Protein AF-A0AAV7TXV4-F1 (afdb_monomer_lite)

pLDDT: mean 86.99, std 9.31, range [45.28, 94.75]

Secondary structure (DSSP, 8-state):
--HHHHHHHHHHH--SPPPTTHHHHHHHHHHHHHTTTSPP-S-HHHHTS-GGGT------HHHHHHHHHHHHHHHHH-TT---HHHHHHHHHHTS-GGGGGGS-GGGS-GGGGTSHHHHHHHHHHHHHHHHHT--STT-TTS-STT-TTS-S---

Structure (mmCIF, N/CA/C/O backbone):
data_AF-A0AAV7TXV4-F1
#
_entry.id   AF-A0AAV7TXV4-F1
#
loop_
_atom_site.group_PDB
_atom_site.id
_atom_site.type_symbol
_atom_site.label_atom_id
_atom_site.label_alt_id
_atom_site.label_comp_id
_atom_site.label_asym_id
_atom_site.label_entity_id
_atom_site.label_seq_id
_atom_site.pdbx_PDB_ins_code
_atom_site.Cartn_x
_atom_site.Cartn_y
_atom_site.Cartn_z
_atom_site.occupancy
_atom_site.B_iso_or_equiv
_atom_site.auth_seq_id
_atom_site.auth_comp_id
_atom_site.auth_asym_id
_atom_site.auth_atom_id
_atom_site.pdbx_PDB_model_num
ATOM 1 N N . MET A 1 1 ? -12.974 10.560 14.817 1.00 66.56 1 MET A N 1
ATOM 2 C CA . MET A 1 1 ? -11.560 10.179 15.042 1.00 66.56 1 MET A CA 1
ATOM 3 C C . MET A 1 1 ? -10.689 10.952 14.064 1.00 66.56 1 MET A C 1
ATOM 5 O O . MET A 1 1 ? -10.875 10.782 12.868 1.00 66.56 1 MET A O 1
ATOM 9 N N . THR A 1 2 ? -9.769 11.790 14.543 1.00 83.62 2 THR A N 1
ATOM 10 C CA . THR A 1 2 ? -8.849 12.588 13.699 1.00 83.62 2 THR A CA 1
ATOM 11 C C . THR A 1 2 ? -7.609 11.808 13.245 1.00 83.62 2 THR A C 1
ATOM 13 O O . THR A 1 2 ? -6.998 12.152 12.241 1.00 83.62 2 THR A O 1
ATOM 16 N N . ILE A 1 3 ? -7.277 10.710 13.935 1.00 85.75 3 ILE A N 1
ATOM 17 C CA . ILE A 1 3 ? -6.069 9.901 13.694 1.00 85.75 3 ILE A CA 1
ATOM 18 C C . ILE A 1 3 ? -6.047 9.295 12.285 1.00 85.75 3 ILE A C 1
ATOM 20 O O . ILE A 1 3 ? -5.002 9.281 11.642 1.00 85.75 3 ILE A O 1
ATOM 24 N N . LEU A 1 4 ? -7.187 8.798 11.790 1.00 89.38 4 LEU A N 1
ATOM 25 C CA . LEU A 1 4 ? -7.246 8.136 10.484 1.00 89.38 4 LEU A CA 1
ATOM 26 C C . LEU A 1 4 ? -6.854 9.086 9.334 1.00 89.38 4 LEU A C 1
ATOM 28 O O . LEU A 1 4 ? -5.947 8.718 8.591 1.00 89.38 4 LEU A O 1
ATOM 32 N N . PRO A 1 5 ? -7.447 10.292 9.195 1.00 90.88 5 PRO A N 1
ATOM 33 C CA . PRO A 1 5 ? -6.988 11.285 8.223 1.00 90.88 5 PRO A CA 1
ATOM 34 C C . PRO A 1 5 ? -5.488 11.597 8.308 1.00 90.88 5 PRO A C 1
ATOM 36 O O . PRO A 1 5 ? -4.821 11.630 7.277 1.00 90.88 5 PRO A O 1
ATOM 39 N N . CYS A 1 6 ? -4.938 11.764 9.516 1.00 91.44 6 CYS A N 1
ATOM 40 C CA . CYS A 1 6 ? -3.514 12.057 9.703 1.00 91.44 6 CYS A CA 1
ATOM 41 C C . CYS A 1 6 ? -2.615 10.907 9.223 1.00 91.44 6 CYS A C 1
ATOM 43 O O . CYS A 1 6 ? -1.662 11.132 8.481 1.00 91.44 6 CYS A O 1
ATOM 45 N N . VAL A 1 7 ? -2.930 9.666 9.606 1.00 91.56 7 VAL A N 1
ATOM 46 C CA . VAL A 1 7 ? -2.166 8.483 9.173 1.00 91.56 7 VAL A CA 1
ATOM 47 C C . VAL A 1 7 ? -2.291 8.281 7.662 1.00 91.56 7 VAL A C 1
ATOM 49 O O . VAL A 1 7 ? -1.308 7.979 6.988 1.00 91.56 7 VAL A O 1
ATOM 52 N N . LEU A 1 8 ? -3.489 8.490 7.116 1.00 92.88 8 LEU A N 1
ATOM 53 C CA . LEU A 1 8 ? -3.739 8.355 5.688 1.00 92.88 8 LEU A CA 1
ATOM 54 C C . LEU A 1 8 ? -2.951 9.386 4.873 1.00 92.88 8 LEU A C 1
ATOM 56 O O . LEU A 1 8 ? -2.412 9.032 3.827 1.00 92.88 8 LEU A O 1
ATOM 60 N N . TYR A 1 9 ? -2.843 10.624 5.359 1.00 93.81 9 TYR A N 1
ATOM 61 C CA . TYR A 1 9 ? -2.003 11.647 4.739 1.00 93.81 9 TYR A CA 1
ATOM 62 C C . TYR A 1 9 ? -0.546 11.182 4.634 1.00 93.81 9 TYR A C 1
ATOM 64 O O . TYR A 1 9 ? 0.032 11.242 3.554 1.00 93.81 9 TYR A O 1
ATOM 72 N N . VAL A 1 10 ? 0.020 10.627 5.711 1.00 92.69 10 VAL A N 1
ATOM 73 C CA . VAL A 1 10 ? 1.397 10.103 5.706 1.00 92.69 10 VAL A CA 1
ATOM 74 C C . VAL A 1 10 ? 1.558 8.972 4.688 1.00 92.69 10 VAL A C 1
ATOM 76 O O . VAL A 1 10 ? 2.497 8.996 3.898 1.00 92.69 10 VAL A O 1
ATOM 79 N N . PHE A 1 11 ? 0.622 8.018 4.643 1.00 92.62 11 PHE A N 1
ATOM 80 C CA . PHE A 1 11 ? 0.656 6.922 3.663 1.00 92.62 11 PHE A CA 1
ATOM 81 C C . PHE A 1 11 ? 0.532 7.392 2.210 1.00 92.62 11 PHE A C 1
ATOM 83 O O . PHE A 1 11 ? 0.998 6.704 1.303 1.00 92.62 11 PHE A O 1
ATOM 90 N N . GLN A 1 12 ? -0.132 8.525 1.977 1.00 91.81 12 GLN A N 1
ATOM 91 C CA . GLN A 1 12 ? -0.241 9.127 0.651 1.00 91.81 12 GLN A CA 1
ATOM 92 C C . GLN A 1 12 ? 0.961 10.004 0.304 1.00 91.81 12 GLN A C 1
ATOM 94 O O . GLN A 1 12 ? 1.310 10.081 -0.863 1.00 91.81 12 GLN A O 1
ATOM 99 N N . ALA A 1 13 ? 1.582 10.670 1.273 1.00 91.56 13 ALA A N 1
ATOM 100 C CA . ALA A 1 13 ? 2.747 11.518 1.038 1.00 91.56 13 ALA A CA 1
ATOM 101 C C . ALA A 1 13 ? 4.030 10.693 0.848 1.00 91.56 13 ALA A C 1
ATOM 103 O O . ALA A 1 13 ? 4.909 11.080 0.084 1.00 91.56 13 ALA A O 1
ATOM 104 N N . LEU A 1 14 ? 4.127 9.550 1.531 1.00 88.56 14 LEU A N 1
ATOM 105 C CA . LEU A 1 14 ? 5.296 8.677 1.529 1.00 88.56 14 LEU A CA 1
ATOM 106 C C . LEU A 1 14 ? 4.892 7.286 1.028 1.00 88.56 14 LEU A C 1
ATOM 108 O O . LEU A 1 14 ? 4.532 6.423 1.836 1.00 88.56 14 LEU A O 1
ATOM 112 N N . PRO A 1 15 ? 4.957 7.035 -0.293 1.00 82.75 15 PRO A N 1
ATOM 113 C CA . PRO A 1 15 ? 4.692 5.724 -0.876 1.00 82.75 15 PRO A CA 1
ATOM 114 C C . PRO A 1 15 ? 5.859 4.747 -0.646 1.00 82.75 15 PRO A C 1
ATOM 116 O O . PRO A 1 15 ? 6.404 4.152 -1.569 1.00 82.75 15 PRO A O 1
ATOM 119 N N . LEU A 1 16 ? 6.286 4.623 0.607 1.00 89.88 16 LEU A N 1
ATOM 120 C CA . LEU A 1 16 ? 7.365 3.752 1.045 1.00 89.88 16 LEU A CA 1
ATOM 121 C C . LEU A 1 16 ? 6.792 2.649 1.922 1.00 89.88 16 LEU A C 1
ATOM 123 O O . LEU A 1 16 ? 5.802 2.843 2.633 1.00 89.88 16 LEU A O 1
ATOM 127 N N . THR A 1 17 ? 7.445 1.491 1.911 1.00 87.62 17 THR A N 1
ATOM 128 C CA . THR A 1 17 ? 7.112 0.423 2.852 1.00 87.62 17 THR A CA 1
ATOM 129 C C . THR A 1 17 ? 7.408 0.911 4.272 1.00 87.62 17 THR A C 1
ATOM 131 O O . THR A 1 17 ? 8.562 1.233 4.567 1.00 87.62 17 THR A O 1
ATOM 134 N N . PRO A 1 18 ? 6.407 0.984 5.168 1.00 88.88 18 PRO A N 1
ATOM 135 C CA . PRO A 1 18 ? 6.651 1.369 6.545 1.00 88.88 18 PRO A CA 1
ATOM 136 C C . PRO A 1 18 ? 7.553 0.323 7.210 1.00 88.88 18 PRO A C 1
ATOM 138 O O . PRO A 1 18 ? 7.496 -0.856 6.840 1.00 88.88 18 PRO A O 1
ATOM 141 N N . PRO A 1 19 ? 8.348 0.713 8.221 1.00 90.50 19 PRO A N 1
ATOM 142 C CA . PRO A 1 19 ? 9.149 -0.239 8.970 1.00 90.50 19 PRO A CA 1
ATOM 143 C C . PRO A 1 19 ? 8.291 -1.390 9.522 1.00 90.50 19 PRO A C 1
ATOM 145 O O . PRO A 1 19 ? 7.078 -1.240 9.752 1.00 90.50 19 PRO A O 1
ATOM 148 N N . PRO A 1 20 ? 8.896 -2.566 9.750 1.00 85.69 20 PRO A N 1
ATOM 149 C CA . PRO A 1 20 ? 8.169 -3.691 10.308 1.00 85.69 20 PRO A CA 1
ATOM 150 C C . PRO A 1 20 ? 7.538 -3.290 11.645 1.00 85.69 20 PRO A C 1
ATOM 152 O O . PRO A 1 20 ? 8.123 -2.561 12.441 1.00 85.69 20 PRO A O 1
ATOM 155 N N . ARG A 1 21 ? 6.332 -3.803 11.907 1.00 91.19 21 ARG A N 1
ATOM 156 C CA . ARG A 1 21 ? 5.522 -3.549 13.114 1.00 91.19 21 ARG A CA 1
ATOM 157 C C . ARG A 1 21 ? 4.893 -2.157 13.224 1.00 91.19 21 ARG A C 1
ATOM 159 O O . ARG A 1 21 ? 3.905 -2.069 13.940 1.00 91.19 21 ARG A O 1
ATOM 166 N N . THR A 1 22 ? 5.328 -1.123 12.499 1.00 91.81 22 THR A N 1
ATOM 167 C CA . THR A 1 22 ? 4.777 0.246 12.646 1.00 91.81 22 THR A CA 1
ATOM 168 C C . THR A 1 22 ? 3.266 0.309 12.403 1.00 91.81 22 THR A C 1
ATOM 170 O O . THR A 1 22 ? 2.517 0.894 13.178 1.00 91.81 22 THR A O 1
ATOM 173 N N . VAL A 1 23 ? 2.776 -0.357 11.356 1.00 92.31 23 VAL A N 1
ATOM 174 C CA . VAL A 1 23 ? 1.328 -0.426 11.086 1.00 92.31 23 VAL A CA 1
ATOM 175 C C . VAL A 1 23 ? 0.600 -1.224 12.174 1.00 92.31 23 VAL A C 1
ATOM 177 O O . VAL A 1 23 ? -0.518 -0.884 12.553 1.00 92.31 23 VAL A O 1
ATOM 180 N N . ALA A 1 24 ? 1.231 -2.275 12.704 1.00 93.19 24 ALA A N 1
ATOM 181 C CA . ALA A 1 24 ? 0.646 -3.112 13.746 1.00 93.19 24 ALA A CA 1
ATOM 182 C C . ALA A 1 24 ? 0.565 -2.384 15.097 1.00 93.19 24 ALA A C 1
ATOM 184 O O . ALA A 1 24 ? -0.455 -2.497 15.773 1.00 93.19 24 ALA A O 1
ATOM 185 N N . THR A 1 25 ? 1.589 -1.609 15.466 1.00 94.62 25 THR A N 1
ATOM 186 C CA . THR A 1 25 ? 1.599 -0.796 16.689 1.00 94.62 25 THR A CA 1
ATOM 187 C C . THR A 1 25 ? 0.567 0.323 16.612 1.00 94.62 25 THR A C 1
ATOM 189 O O . THR A 1 25 ? -0.222 0.480 17.541 1.00 94.62 25 THR A O 1
ATOM 192 N N . LEU A 1 26 ? 0.478 1.029 15.478 1.00 93.44 26 LEU A N 1
ATOM 193 C CA . LEU A 1 26 ? -0.570 2.031 15.249 1.00 93.44 26 LEU A CA 1
ATOM 194 C C . LEU A 1 26 ? -1.970 1.411 15.317 1.00 93.44 26 LEU A C 1
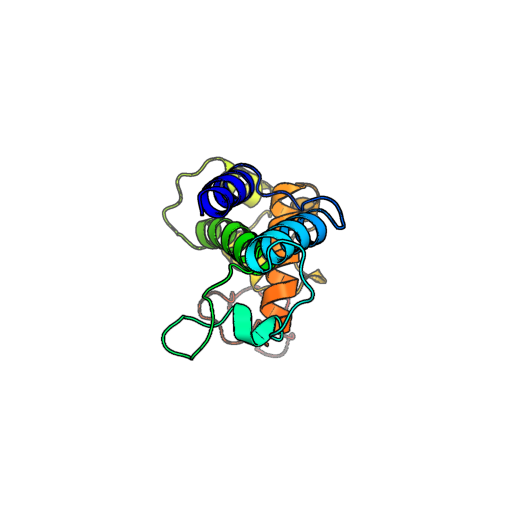ATOM 196 O O . LEU A 1 26 ? -2.868 1.958 15.954 1.00 93.44 26 LEU A O 1
ATOM 200 N N . GLN A 1 27 ? -2.160 0.237 14.712 1.00 94.50 27 GLN A N 1
ATOM 201 C CA . GLN A 1 27 ? -3.439 -0.464 14.770 1.00 94.50 27 GLN A CA 1
ATOM 202 C C . GLN A 1 27 ? -3.789 -0.897 16.200 1.00 94.50 27 GLN A C 1
ATOM 204 O O . GLN A 1 27 ? -4.956 -0.826 16.580 1.00 94.50 27 GLN A O 1
ATOM 209 N N . ALA A 1 28 ? -2.806 -1.335 16.991 1.00 92.75 28 ALA A N 1
ATOM 210 C CA . ALA A 1 28 ? -3.003 -1.680 18.395 1.00 92.75 28 ALA A CA 1
ATOM 211 C C . ALA A 1 28 ? -3.392 -0.451 19.228 1.00 92.75 28 ALA A C 1
ATOM 213 O O . ALA A 1 28 ? -4.320 -0.546 20.024 1.00 92.75 28 ALA A O 1
ATOM 214 N N . ALA A 1 29 ? -2.771 0.708 18.989 1.00 92.50 29 ALA A N 1
ATOM 215 C CA . ALA A 1 29 ? -3.141 1.963 19.644 1.00 92.50 29 ALA A CA 1
ATOM 216 C C . ALA A 1 29 ? -4.581 2.388 19.302 1.00 92.50 29 ALA A C 1
ATOM 218 O O . ALA A 1 29 ? -5.350 2.744 20.192 1.00 92.50 29 ALA A O 1
ATOM 219 N N . VAL A 1 30 ? -4.983 2.271 18.030 1.00 92.44 30 VAL A N 1
ATOM 220 C CA . VAL A 1 30 ? -6.370 2.525 17.596 1.00 92.44 30 VAL A CA 1
ATOM 221 C C . VAL A 1 30 ? -7.350 1.575 18.288 1.00 92.44 30 VAL A C 1
ATOM 223 O O . VAL A 1 30 ? -8.398 2.012 18.757 1.00 92.44 30 VAL A O 1
ATOM 226 N N . LEU A 1 31 ? -7.023 0.283 18.383 1.00 92.38 31 LEU A N 1
ATOM 227 C CA . LEU A 1 31 ? -7.874 -0.694 19.068 1.00 92.38 31 LEU A CA 1
ATOM 228 C C . LEU A 1 31 ? -7.932 -0.444 20.581 1.00 92.38 31 LEU A C 1
ATOM 230 O O . LEU A 1 31 ? -9.010 -0.534 21.159 1.00 92.38 31 LEU A O 1
ATOM 234 N N . GLY A 1 32 ? -6.811 -0.091 21.210 1.00 92.06 32 GLY A N 1
ATOM 235 C CA . GLY A 1 32 ? -6.756 0.289 22.621 1.00 92.06 32 GLY A CA 1
ATOM 236 C C . GLY A 1 32 ? -7.614 1.518 22.914 1.00 92.06 32 GLY A C 1
ATOM 237 O O . GLY A 1 32 ? -8.333 1.524 23.906 1.00 92.06 32 GLY A O 1
ATOM 238 N N . PHE A 1 33 ? -7.619 2.505 22.014 1.00 91.12 33 PHE A N 1
ATOM 239 C CA . PHE A 1 33 ? -8.515 3.660 22.098 1.00 91.12 33 PHE A CA 1
ATOM 240 C C . PHE A 1 33 ? -9.992 3.255 21.998 1.00 91.12 33 PHE A C 1
ATOM 242 O O . PHE A 1 33 ? -10.791 3.671 22.829 1.00 91.12 33 PHE A O 1
ATOM 249 N N . VAL A 1 34 ? -10.354 2.405 21.026 1.00 91.69 34 VAL A N 1
ATOM 250 C CA . VAL A 1 34 ? -11.738 1.910 20.861 1.00 91.69 34 VAL A CA 1
ATOM 251 C C . VAL A 1 34 ? -12.235 1.173 22.108 1.00 91.69 34 VAL A C 1
ATOM 253 O O . VAL A 1 34 ? -13.418 1.247 22.426 1.00 91.69 34 VAL A O 1
ATOM 256 N N . TRP A 1 35 ? -11.345 0.474 22.815 1.00 93.06 35 TRP A N 1
ATOM 257 C CA . TRP A 1 35 ? -11.683 -0.261 24.033 1.00 93.06 35 TRP A CA 1
ATOM 258 C C . TRP A 1 35 ? -11.391 0.495 25.332 1.00 93.06 35 TRP A C 1
ATOM 260 O O . TRP A 1 35 ? -11.559 -0.093 26.395 1.00 93.06 35 TRP A O 1
ATOM 270 N N . GLU A 1 36 ? -10.953 1.757 25.290 1.00 93.31 36 GLU A N 1
ATOM 271 C CA . GLU A 1 36 ? -10.536 2.520 26.484 1.00 93.31 36 GLU A CA 1
ATOM 272 C C . GLU A 1 36 ? -9.499 1.771 27.351 1.00 93.31 36 GLU A C 1
ATOM 274 O O . GLU A 1 36 ? -9.558 1.783 28.578 1.00 93.31 36 GLU A O 1
ATOM 279 N N . GLY A 1 37 ? -8.583 1.028 26.723 1.00 88.94 37 GLY A N 1
ATOM 280 C CA . GLY A 1 37 ? -7.601 0.184 27.419 1.00 88.94 37 GLY A CA 1
ATOM 281 C C . GLY A 1 37 ? -8.166 -1.103 28.039 1.00 88.94 37 GLY A C 1
ATOM 282 O O . GLY A 1 37 ? -7.416 -1.872 28.639 1.00 88.94 37 GLY A O 1
ATOM 283 N N . ARG A 1 38 ? -9.464 -1.380 27.882 1.00 92.50 38 ARG A N 1
ATOM 284 C CA . ARG A 1 38 ? -10.112 -2.623 28.331 1.00 92.50 38 ARG A CA 1
ATOM 285 C C . ARG A 1 38 ? -9.837 -3.777 27.353 1.00 92.50 38 ARG A C 1
ATOM 287 O O . ARG A 1 38 ? -9.488 -3.539 26.193 1.00 92.50 38 ARG A O 1
ATOM 294 N N . PRO A 1 39 ? -10.023 -5.043 27.773 1.00 90.19 39 PRO A N 1
ATOM 295 C CA . PRO A 1 39 ? -9.918 -6.180 26.863 1.00 90.19 39 PRO A CA 1
ATOM 296 C C . PRO A 1 39 ? -10.939 -6.096 25.721 1.00 90.19 39 PRO A C 1
ATOM 298 O O . PRO A 1 39 ? -12.090 -5.690 25.908 1.00 90.19 39 PRO A O 1
ATOM 301 N N . ALA A 1 40 ? -10.511 -6.518 24.529 1.00 90.06 40 ALA A N 1
ATOM 302 C CA . ALA A 1 40 ? -11.346 -6.502 23.337 1.00 90.06 40 ALA A CA 1
ATOM 303 C C . ALA A 1 40 ? -12.545 -7.452 23.480 1.00 90.06 40 ALA A C 1
ATOM 305 O O . ALA A 1 40 ? -12.370 -8.639 23.743 1.00 90.06 40 ALA A O 1
ATOM 306 N N . ARG A 1 41 ? -13.763 -6.943 23.255 1.00 90.69 41 ARG A N 1
ATOM 307 C CA . ARG A 1 41 ? -15.006 -7.739 23.354 1.00 90.69 41 ARG A CA 1
ATOM 308 C C . ARG A 1 41 ? -15.452 -8.344 22.026 1.00 90.69 41 ARG A C 1
ATOM 310 O O . ARG A 1 41 ? -16.297 -9.228 22.000 1.00 90.69 41 ARG A O 1
ATOM 317 N N . LEU A 1 42 ? -14.906 -7.846 20.917 1.00 92.00 42 LEU A N 1
ATOM 318 C CA . LEU A 1 42 ? -15.248 -8.273 19.565 1.00 92.00 42 LEU A CA 1
ATOM 319 C C . LEU A 1 42 ? -13.993 -8.649 18.784 1.00 92.00 42 LEU A C 1
ATOM 321 O O . LEU A 1 42 ? -12.937 -8.024 18.905 1.00 92.00 42 LEU A O 1
ATOM 325 N N . LEU A 1 43 ? -14.142 -9.650 17.918 1.00 92.25 43 LEU A N 1
ATOM 326 C CA . LEU A 1 43 ? -13.117 -10.038 16.956 1.00 92.25 43 LEU A CA 1
ATOM 327 C C . LEU A 1 43 ? -12.830 -8.885 15.983 1.00 92.25 43 LEU A C 1
ATOM 329 O O . LEU A 1 43 ? -13.746 -8.234 15.481 1.00 92.25 43 LEU A O 1
ATOM 333 N N . ARG A 1 44 ? -11.555 -8.698 15.619 1.00 91.56 44 ARG A N 1
ATOM 334 C CA . ARG A 1 44 ? -11.107 -7.635 14.693 1.00 91.56 44 ARG A CA 1
ATOM 335 C C . ARG A 1 44 ? -11.869 -7.628 13.367 1.00 91.56 44 ARG A C 1
ATOM 337 O O . ARG A 1 44 ? -12.262 -6.570 12.895 1.00 91.56 44 ARG A O 1
ATOM 344 N N . ARG A 1 45 ? -12.144 -8.810 12.805 1.00 91.75 45 ARG A N 1
ATOM 345 C CA . ARG A 1 45 ? -12.922 -8.958 11.562 1.00 91.75 45 ARG A CA 1
ATOM 346 C C . ARG A 1 45 ? -14.343 -8.392 11.657 1.00 91.75 45 ARG A C 1
ATOM 348 O O . ARG A 1 45 ? -14.868 -7.959 10.645 1.00 91.75 45 ARG A O 1
ATOM 355 N N . VAL A 1 46 ? -14.948 -8.396 12.849 1.00 94.12 46 VAL A N 1
ATOM 356 C CA . VAL A 1 46 ? -16.279 -7.818 13.100 1.00 94.12 46 VAL A CA 1
ATOM 357 C C . VAL A 1 46 ? -16.160 -6.309 13.305 1.00 94.12 46 VAL A C 1
ATOM 359 O O . VAL A 1 46 ? -16.937 -5.552 12.741 1.00 94.12 46 VAL A O 1
ATOM 362 N N . LEU A 1 47 ? -15.133 -5.856 14.032 1.00 93.56 47 LEU A N 1
ATOM 363 C CA . LEU A 1 47 ? -14.874 -4.427 14.255 1.00 93.56 47 LEU A CA 1
ATOM 364 C C . LEU A 1 47 ? -14.702 -3.637 12.955 1.00 93.56 47 LEU A C 1
ATOM 366 O O . LEU A 1 47 ? -15.173 -2.505 12.864 1.00 93.56 47 LEU A O 1
ATOM 370 N N . TYR A 1 48 ? -14.032 -4.229 11.966 1.00 93.50 48 TYR A N 1
ATOM 371 C CA . TYR A 1 48 ? -13.769 -3.585 10.679 1.00 93.50 48 TYR A CA 1
ATOM 372 C C . TYR A 1 48 ? -14.995 -3.493 9.766 1.00 93.50 48 TYR A C 1
ATOM 374 O O . TYR A 1 48 ? -14.966 -2.732 8.803 1.00 93.50 48 TYR A O 1
ATOM 382 N N . ARG A 1 49 ? -16.065 -4.250 10.043 1.00 94.44 49 ARG A N 1
ATOM 383 C CA . ARG A 1 49 ? -17.289 -4.193 9.238 1.00 94.44 49 ARG A CA 1
ATOM 384 C C . ARG A 1 49 ? -17.981 -2.838 9.380 1.00 94.44 49 ARG A C 1
ATOM 386 O O . ARG A 1 49 ? -17.864 -2.201 10.433 1.00 94.44 49 ARG A O 1
ATOM 393 N N . PRO A 1 50 ? -18.718 -2.392 8.352 1.00 93.50 50 PRO A N 1
ATOM 394 C CA . PRO A 1 50 ? -19.515 -1.179 8.440 1.00 93.50 50 PRO A CA 1
ATOM 395 C C . PRO A 1 50 ? -20.583 -1.295 9.536 1.00 93.50 50 PRO A C 1
ATOM 397 O O . PRO A 1 50 ? -21.020 -2.388 9.901 1.00 93.50 50 PRO A O 1
ATOM 400 N N . LYS A 1 51 ? -21.038 -0.144 10.045 1.00 92.00 51 LYS A N 1
ATOM 401 C CA . LYS A 1 51 ? -22.041 -0.088 11.122 1.00 92.00 51 LYS A CA 1
ATOM 402 C C . LYS A 1 51 ? -23.365 -0.763 10.749 1.00 92.00 51 LYS A C 1
ATOM 404 O O . LYS A 1 51 ? -23.993 -1.365 11.609 1.00 92.00 51 LYS A O 1
ATOM 409 N N . GLY A 1 52 ? -23.748 -0.717 9.470 1.00 94.75 52 GLY A N 1
ATOM 410 C CA . GLY A 1 52 ? -24.951 -1.388 8.964 1.00 94.75 52 GLY A CA 1
ATOM 411 C C . GLY A 1 52 ? -24.900 -2.919 9.046 1.00 94.75 52 GLY A C 1
ATOM 412 O O . GLY A 1 52 ? -25.941 -3.554 9.118 1.00 94.75 52 GLY A O 1
ATOM 413 N N . GLU A 1 53 ? -23.706 -3.515 9.107 1.00 94.00 53 GLU A N 1
ATOM 414 C CA . GLU A 1 53 ? -23.506 -4.968 9.228 1.00 94.00 53 GLU A CA 1
ATOM 415 C C . GLU A 1 53 ? -23.225 -5.408 10.679 1.00 94.00 53 GLU A C 1
ATOM 417 O O . GLU A 1 53 ? -22.672 -6.485 10.920 1.00 94.00 53 GLU A O 1
ATOM 422 N N . GLY A 1 54 ? -23.537 -4.555 11.663 1.00 89.56 54 GLY A N 1
ATOM 423 C CA . GLY A 1 54 ? -23.257 -4.816 13.080 1.00 89.56 54 GLY A CA 1
ATOM 424 C C . GLY A 1 54 ? -21.779 -4.669 13.468 1.00 89.56 54 GLY A C 1
ATOM 425 O O . GLY A 1 54 ? -21.371 -5.131 14.534 1.00 89.56 54 GLY A O 1
ATOM 426 N N . GLY A 1 55 ? -20.962 -4.049 12.610 1.00 92.75 55 GLY A N 1
ATOM 427 C CA . GLY A 1 55 ? -19.581 -3.686 12.922 1.00 92.75 55 GLY A CA 1
ATOM 428 C C . GLY A 1 55 ? -19.444 -2.302 13.560 1.00 92.75 55 GLY A C 1
ATOM 429 O O . GLY A 1 55 ? -20.418 -1.582 13.770 1.00 92.75 55 GLY A O 1
ATOM 430 N N . LEU A 1 56 ? -18.203 -1.900 13.847 1.00 91.81 56 LEU A N 1
ATOM 431 C CA . LEU A 1 56 ? -17.884 -0.572 14.396 1.00 91.81 56 LEU A CA 1
ATOM 432 C C . LEU A 1 56 ? -17.219 0.363 13.373 1.00 91.81 56 LEU A C 1
ATOM 434 O O . LEU A 1 56 ? -16.882 1.496 13.715 1.00 91.81 56 LEU A O 1
ATOM 438 N N . ALA A 1 57 ? -17.057 -0.085 12.123 1.00 91.94 57 ALA A N 1
ATOM 439 C CA . ALA A 1 57 ? -16.349 0.621 11.055 1.00 91.94 57 ALA A CA 1
ATOM 440 C C . ALA A 1 57 ? -14.942 1.087 11.478 1.00 91.94 57 ALA A C 1
ATOM 442 O O . ALA A 1 57 ? -14.482 2.166 11.099 1.00 91.94 57 ALA A O 1
ATOM 443 N N . VAL A 1 58 ? -14.257 0.283 12.300 1.00 93.19 58 VAL A N 1
ATOM 444 C CA . VAL A 1 58 ? -12.891 0.585 12.741 1.00 93.19 58 VAL A CA 1
ATOM 445 C C . VAL A 1 58 ? -11.951 0.453 11.541 1.00 93.19 58 VAL A C 1
ATOM 447 O O . VAL A 1 58 ? -11.985 -0.571 10.856 1.00 93.19 58 VAL A O 1
ATOM 450 N N . PRO A 1 59 ? -11.074 1.435 11.276 1.00 92.81 59 PRO A N 1
ATOM 451 C CA . PRO A 1 59 ? -10.188 1.363 10.127 1.00 92.81 59 PRO A CA 1
ATOM 452 C C . PRO A 1 59 ? -9.138 0.259 10.288 1.00 92.81 59 PRO A C 1
ATOM 454 O O . PRO A 1 59 ? -8.474 0.146 11.324 1.00 92.81 59 PRO A O 1
ATOM 457 N N . CYS A 1 60 ? -8.946 -0.522 9.226 1.00 93.38 60 CYS A N 1
ATOM 458 C CA . CYS A 1 60 ? -7.824 -1.444 9.091 1.00 93.38 60 CYS A CA 1
ATOM 459 C C . CYS A 1 60 ? -6.662 -0.725 8.391 1.00 93.38 60 CYS A C 1
ATOM 461 O O . CYS A 1 60 ? -6.623 -0.638 7.163 1.00 93.38 60 CYS A O 1
ATOM 463 N N . LEU A 1 61 ? -5.705 -0.200 9.159 1.00 93.25 61 LEU A N 1
ATOM 464 C CA . LEU A 1 61 ? -4.609 0.638 8.652 1.00 93.25 61 LEU A CA 1
ATOM 465 C C . LEU A 1 61 ? -3.764 -0.058 7.579 1.00 93.25 61 LEU A C 1
ATOM 467 O O . LEU A 1 61 ? -3.303 0.598 6.652 1.00 93.25 61 LEU A O 1
ATOM 471 N N . LEU A 1 62 ? -3.607 -1.383 7.660 1.00 92.75 62 LEU A N 1
ATOM 472 C CA . LEU A 1 62 ? -2.912 -2.157 6.630 1.00 92.75 62 LEU A CA 1
ATOM 473 C C . LEU A 1 62 ? -3.638 -2.098 5.280 1.00 92.75 62 LEU A C 1
ATOM 475 O O . LEU A 1 62 ? -2.991 -1.954 4.249 1.00 92.75 62 LEU A O 1
ATOM 479 N N . GLN A 1 63 ? -4.970 -2.193 5.279 1.00 93.12 63 GLN A N 1
ATOM 480 C CA . GLN A 1 63 ? -5.759 -2.095 4.049 1.00 93.12 63 GLN A CA 1
ATOM 481 C C . GLN A 1 63 ? -5.728 -0.674 3.488 1.00 93.12 63 GLN A C 1
ATOM 483 O O . GLN A 1 63 ? -5.591 -0.514 2.281 1.00 93.12 63 GLN A O 1
ATOM 488 N N . TYR A 1 64 ? -5.776 0.350 4.348 1.00 94.00 64 TYR A N 1
ATOM 489 C CA . TYR A 1 64 ? -5.605 1.738 3.913 1.00 94.00 64 TYR A CA 1
ATOM 490 C C . TYR A 1 64 ? -4.232 1.974 3.283 1.00 94.00 64 TYR A C 1
ATOM 492 O O . TYR A 1 64 ? -4.163 2.548 2.203 1.00 94.00 64 TYR A O 1
ATOM 500 N N . PHE A 1 65 ? -3.155 1.486 3.904 1.00 93.94 65 PHE A N 1
ATOM 501 C CA . PHE A 1 65 ? -1.812 1.554 3.326 1.00 93.94 65 PHE A CA 1
ATOM 502 C C . PHE A 1 65 ? -1.735 0.839 1.970 1.00 93.94 65 PHE A C 1
ATOM 504 O O . PHE A 1 65 ? -1.183 1.366 1.010 1.00 93.94 65 PHE A O 1
ATOM 511 N N . GLN A 1 66 ? -2.324 -0.353 1.860 1.00 94.00 66 GLN A N 1
ATOM 512 C CA . GLN A 1 66 ? -2.356 -1.076 0.589 1.00 94.00 66 GLN A CA 1
ATOM 513 C C . GLN A 1 66 ? -3.120 -0.289 -0.479 1.00 94.00 66 GLN A C 1
ATOM 515 O O . GLN A 1 66 ? -2.619 -0.119 -1.586 1.00 94.00 66 GLN A O 1
ATOM 520 N N . ALA A 1 67 ? -4.284 0.262 -0.136 1.00 94.12 67 ALA A N 1
ATOM 521 C CA . ALA A 1 67 ? -5.082 1.077 -1.042 1.00 94.12 67 ALA A CA 1
ATOM 522 C C . ALA A 1 67 ? -4.337 2.337 -1.519 1.00 94.12 67 ALA A C 1
ATOM 524 O O . ALA A 1 67 ? -4.463 2.704 -2.687 1.00 94.12 67 ALA A O 1
ATOM 525 N N . THR A 1 68 ? -3.533 2.987 -0.666 1.00 94.00 68 THR A N 1
ATOM 526 C CA . THR A 1 68 ? -2.745 4.152 -1.100 1.00 94.00 68 THR A CA 1
ATOM 527 C C . THR A 1 68 ? -1.654 3.766 -2.091 1.00 94.00 68 THR A C 1
ATOM 529 O O . THR A 1 68 ? -1.518 4.456 -3.098 1.00 94.00 68 THR A O 1
ATOM 532 N N . GLN A 1 69 ? -0.934 2.658 -1.876 1.00 92.94 69 GLN A N 1
ATOM 533 C CA . GLN A 1 69 ? 0.055 2.171 -2.852 1.00 92.94 69 GLN A CA 1
ATOM 534 C C . GLN A 1 69 ? -0.600 1.794 -4.185 1.00 92.94 69 GLN A C 1
ATOM 536 O O . GLN A 1 69 ? -0.107 2.160 -5.249 1.00 92.94 69 GLN A O 1
ATOM 541 N N . LEU A 1 70 ? -1.753 1.121 -4.136 1.00 92.38 70 LEU A N 1
ATOM 542 C CA . LEU A 1 70 ? -2.511 0.765 -5.337 1.00 92.38 70 LEU A CA 1
ATOM 543 C C . LEU A 1 70 ? -2.995 1.998 -6.102 1.00 92.38 70 LEU A C 1
ATOM 545 O O . LEU A 1 70 ? -3.002 1.986 -7.330 1.00 92.38 70 LEU A O 1
ATOM 549 N N . ARG A 1 71 ? -3.353 3.082 -5.401 1.00 92.25 71 ARG A N 1
ATOM 550 C CA . ARG A 1 71 ? -3.701 4.357 -6.042 1.00 92.25 71 ARG A CA 1
ATOM 551 C C . ARG A 1 71 ? -2.549 4.885 -6.892 1.00 92.25 71 ARG A C 1
ATOM 553 O O . ARG A 1 71 ? -2.805 5.378 -7.982 1.00 92.25 71 ARG A O 1
ATOM 560 N N . PHE A 1 72 ? -1.312 4.797 -6.404 1.00 89.38 72 PHE A N 1
ATOM 561 C CA . PHE A 1 72 ? -0.143 5.204 -7.183 1.00 89.38 72 PHE A CA 1
ATOM 562 C C . PHE A 1 72 ? 0.079 4.295 -8.385 1.00 89.38 72 PHE A C 1
ATOM 564 O O . PHE A 1 72 ? 0.250 4.790 -9.492 1.00 89.38 72 PHE A O 1
ATOM 571 N N . LEU A 1 73 ? -0.019 2.982 -8.190 1.00 89.88 73 LEU A N 1
ATOM 572 C CA . LEU A 1 73 ? 0.127 2.009 -9.270 1.00 89.88 73 LEU A CA 1
ATOM 573 C C . LEU A 1 73 ? -0.942 2.183 -10.366 1.00 89.88 73 LEU A C 1
ATOM 575 O O . LEU A 1 73 ? -0.654 2.009 -11.545 1.00 89.88 73 LEU A O 1
ATOM 579 N N . LEU A 1 74 ? -2.156 2.617 -10.014 1.00 89.50 74 LEU A N 1
ATOM 580 C CA . LEU A 1 74 ? -3.203 2.962 -10.982 1.00 89.50 74 LEU A CA 1
ATOM 581 C C . LEU A 1 74 ? -2.790 4.124 -11.905 1.00 89.50 74 LEU A C 1
ATOM 583 O O . LEU A 1 74 ? -3.206 4.161 -13.062 1.00 89.50 74 LEU A O 1
ATOM 587 N N . GLU A 1 75 ? -1.954 5.055 -11.439 1.00 89.25 75 GLU A N 1
ATOM 588 C CA . GLU A 1 75 ? -1.473 6.169 -12.268 1.00 89.25 75 GLU A CA 1
ATOM 589 C C . GLU A 1 75 ? -0.623 5.693 -13.450 1.00 89.25 75 GLU A C 1
ATOM 591 O O . GLU A 1 75 ? -0.573 6.385 -14.465 1.00 89.25 75 GLU A O 1
ATOM 596 N N . TRP A 1 76 ? -0.018 4.503 -13.366 1.00 88.31 76 TRP A N 1
ATOM 597 C CA . TRP A 1 76 ? 0.684 3.889 -14.495 1.00 88.31 76 TRP A CA 1
ATOM 598 C C . TRP A 1 76 ? -0.263 3.499 -15.627 1.00 88.31 76 TRP A C 1
ATOM 600 O O . TRP A 1 76 ? 0.081 3.663 -16.790 1.00 88.31 76 TRP A O 1
ATOM 610 N N . SER A 1 77 ? -1.463 3.008 -15.300 1.00 81.50 77 SER A N 1
ATOM 611 C CA . SER A 1 77 ? -2.468 2.605 -16.301 1.00 81.50 77 SER A CA 1
ATOM 612 C C . SER A 1 77 ? -3.200 3.774 -16.958 1.00 81.50 77 SER A C 1
ATOM 614 O O . SER A 1 77 ? -3.862 3.606 -17.982 1.00 81.50 77 SER A O 1
ATOM 616 N N . ARG A 1 78 ? -3.108 4.974 -16.382 1.00 82.88 78 ARG A N 1
ATOM 617 C CA . ARG A 1 78 ? -3.745 6.158 -16.949 1.00 82.88 78 ARG A CA 1
ATOM 618 C C . ARG A 1 78 ? -2.898 6.659 -18.118 1.00 82.88 78 ARG A C 1
ATOM 620 O O . ARG A 1 78 ? -1.831 7.231 -17.933 1.00 82.88 78 ARG A O 1
ATOM 627 N N . LEU A 1 79 ? -3.423 6.466 -19.327 1.00 61.47 79 LEU A N 1
ATOM 628 C CA . LEU A 1 79 ? -2.792 6.826 -20.606 1.00 61.47 79 LEU A CA 1
ATOM 629 C C . LEU A 1 79 ? -2.470 8.330 -20.757 1.00 61.47 79 LEU A C 1
ATOM 631 O O . LEU A 1 79 ? -1.754 8.707 -21.674 1.00 61.47 79 LEU A O 1
ATOM 635 N N . LEU A 1 80 ? -2.990 9.177 -19.863 1.00 58.03 80 LEU A N 1
ATOM 636 C CA . LEU A 1 80 ? -2.853 10.638 -19.866 1.00 58.03 80 LEU A CA 1
ATOM 637 C C . LEU A 1 80 ? -2.061 11.164 -18.657 1.00 58.03 80 LEU A C 1
ATOM 639 O O . LEU A 1 80 ? -2.185 12.328 -18.284 1.00 58.03 80 LEU A O 1
ATOM 643 N N . THR A 1 81 ? -1.300 10.312 -17.969 1.00 64.19 81 THR A N 1
ATOM 644 C CA . THR A 1 81 ? -0.587 10.744 -16.765 1.00 64.19 81 THR A CA 1
ATOM 645 C C . THR A 1 81 ? 0.630 11.601 -17.122 1.00 64.19 81 THR A C 1
ATOM 647 O O . THR A 1 81 ? 1.700 11.081 -17.414 1.00 64.19 81 THR A O 1
ATOM 650 N N . GLU A 1 82 ? 0.506 12.922 -16.988 1.00 73.69 82 GLU A N 1
ATOM 651 C CA . GLU A 1 82 ? 1.605 13.900 -17.129 1.00 73.69 82 GLU A CA 1
ATOM 652 C C . GLU A 1 82 ? 2.566 13.931 -15.918 1.00 73.69 82 GLU A C 1
ATOM 654 O O . GLU A 1 82 ? 3.351 14.861 -15.727 1.00 73.69 82 GLU A O 1
ATOM 659 N N . LYS A 1 83 ? 2.509 12.930 -15.032 1.00 85.81 83 LYS A N 1
ATOM 660 C CA . LYS A 1 83 ? 3.295 12.943 -13.794 1.00 85.81 83 LYS A CA 1
ATOM 661 C C . LYS A 1 83 ? 4.742 12.544 -14.077 1.00 85.81 83 LYS A C 1
ATOM 663 O O . LYS A 1 83 ? 5.017 11.413 -14.462 1.00 85.81 83 LYS A O 1
ATOM 668 N N . HIS A 1 84 ? 5.667 13.448 -13.762 1.00 87.69 84 HIS A N 1
ATOM 669 C CA . HIS A 1 84 ? 7.118 13.276 -13.915 1.00 87.69 84 HIS A CA 1
ATOM 670 C C . HIS A 1 84 ? 7.662 11.943 -13.379 1.00 87.69 84 HIS A C 1
ATOM 672 O O . HIS A 1 84 ? 8.461 11.292 -14.045 1.00 87.69 84 HIS A O 1
ATOM 678 N N . TRP A 1 85 ? 7.206 11.494 -12.208 1.00 87.00 85 TRP A N 1
ATOM 679 C CA . TRP A 1 85 ? 7.690 10.245 -11.613 1.00 87.00 85 TRP A CA 1
ATOM 680 C C . TRP A 1 85 ? 7.304 8.999 -12.435 1.00 87.00 85 TRP A C 1
ATOM 682 O O . TRP A 1 85 ? 8.106 8.077 -12.535 1.00 87.00 85 TRP A O 1
ATOM 692 N N . CYS A 1 86 ? 6.140 8.994 -13.102 1.00 89.12 86 CYS A N 1
ATOM 693 C CA . CYS A 1 86 ? 5.754 7.902 -14.002 1.00 89.12 86 CYS A CA 1
ATOM 694 C C . CYS A 1 86 ? 6.697 7.818 -15.208 1.00 89.12 86 CYS A C 1
ATOM 696 O O . CYS A 1 86 ? 7.036 6.721 -15.641 1.00 89.12 86 CYS A O 1
ATOM 698 N N . PHE A 1 87 ? 7.147 8.963 -15.738 1.00 89.00 87 PHE A N 1
ATOM 699 C CA . PHE A 1 87 ? 8.132 8.996 -16.823 1.00 89.00 87 PHE A CA 1
ATOM 700 C C . PHE A 1 87 ? 9.491 8.451 -16.380 1.00 89.00 87 PHE A C 1
ATOM 702 O O . PHE A 1 87 ? 10.133 7.729 -17.140 1.00 89.00 87 PHE A O 1
ATOM 709 N N . MET A 1 88 ? 9.912 8.754 -15.148 1.00 88.75 88 MET A N 1
ATOM 710 C CA . MET A 1 88 ? 11.144 8.198 -14.583 1.00 88.75 88 MET A CA 1
ATOM 711 C C . MET A 1 88 ? 11.059 6.677 -14.467 1.00 88.75 88 MET A C 1
ATOM 713 O O . MET A 1 88 ? 11.959 5.979 -14.930 1.00 88.75 88 MET A O 1
ATOM 717 N N . ASP A 1 89 ? 9.966 6.153 -13.912 1.00 89.94 89 ASP A N 1
ATOM 718 C CA . ASP A 1 89 ? 9.804 4.707 -13.795 1.00 89.94 89 ASP A CA 1
ATOM 719 C C . ASP A 1 89 ? 9.682 4.036 -15.179 1.00 89.94 89 ASP A C 1
ATOM 721 O O . ASP A 1 89 ? 10.252 2.970 -15.399 1.00 89.94 89 ASP A O 1
ATOM 725 N N . GLN A 1 90 ? 8.990 4.659 -16.142 1.00 90.56 90 GLN A N 1
ATOM 726 C CA . GLN A 1 90 ? 8.890 4.182 -17.529 1.00 90.56 90 GLN A CA 1
ATOM 727 C C . GLN A 1 90 ? 10.273 4.095 -18.192 1.00 90.56 90 GLN A C 1
ATOM 729 O O . GLN A 1 90 ? 10.566 3.118 -18.885 1.00 90.56 90 GLN A O 1
ATOM 734 N N . ALA A 1 91 ? 11.136 5.091 -17.968 1.00 89.81 91 ALA A N 1
ATOM 735 C CA . ALA A 1 91 ? 12.507 5.082 -18.470 1.00 89.81 91 ALA A CA 1
ATOM 736 C C . ALA A 1 91 ? 13.322 3.925 -17.869 1.00 89.81 91 ALA A C 1
ATOM 738 O O . ALA A 1 91 ? 14.080 3.274 -18.585 1.00 89.81 91 ALA A O 1
ATOM 739 N N . VAL A 1 92 ? 13.119 3.619 -16.583 1.00 89.88 92 VAL A N 1
ATOM 740 C CA . VAL A 1 92 ? 13.757 2.479 -15.902 1.00 89.88 92 VAL A CA 1
ATOM 741 C C . VAL A 1 92 ? 13.203 1.133 -16.385 1.00 89.88 92 VAL A C 1
ATOM 743 O O . VAL A 1 92 ? 13.959 0.172 -16.518 1.00 89.88 92 VAL A O 1
ATOM 746 N N . ALA A 1 93 ? 11.900 1.047 -16.669 1.00 87.81 93 ALA A N 1
ATOM 747 C CA . ALA A 1 93 ? 11.264 -0.167 -17.178 1.00 87.81 93 ALA A CA 1
ATOM 748 C C . ALA A 1 93 ? 11.734 -0.542 -18.596 1.00 87.81 93 ALA A C 1
ATOM 750 O O . ALA A 1 93 ? 11.619 -1.701 -18.999 1.00 87.81 93 ALA A O 1
ATOM 751 N N . GLY A 1 94 ? 12.193 0.437 -19.387 1.00 85.75 94 GLY A N 1
ATOM 752 C CA . GLY A 1 94 ? 12.582 0.255 -20.792 1.00 85.75 94 GLY A CA 1
ATOM 753 C C . GLY A 1 94 ? 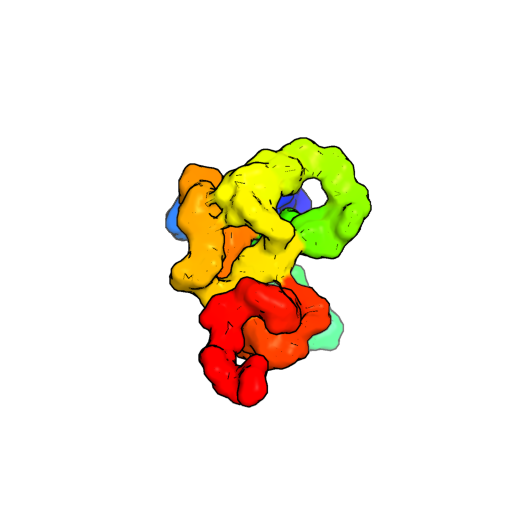11.422 -0.134 -21.720 1.00 85.75 94 GLY A C 1
ATOM 754 O O . GLY A 1 94 ? 11.621 -0.432 -22.894 1.00 85.75 94 GLY A O 1
ATOM 755 N N . SER A 1 95 ? 10.198 -0.164 -21.198 1.00 82.81 95 SER A N 1
ATOM 756 C CA . SER A 1 95 ? 8.982 -0.532 -21.910 1.00 82.81 95 SER A CA 1
ATOM 757 C C . SER A 1 95 ? 7.767 0.071 -21.206 1.00 82.81 95 SER A C 1
ATOM 759 O O . SER A 1 95 ? 7.902 0.725 -20.177 1.00 82.81 95 SER A O 1
ATOM 761 N N . HIS A 1 96 ? 6.573 -0.111 -21.770 1.00 86.94 96 HIS A N 1
ATOM 762 C CA . HIS A 1 96 ? 5.344 0.408 -21.177 1.00 86.94 96 HIS A CA 1
ATOM 763 C C . HIS A 1 96 ? 5.102 -0.098 -19.753 1.00 86.94 96 HIS A C 1
ATOM 765 O O . HIS A 1 96 ? 4.784 -1.265 -19.555 1.00 86.94 96 HIS A O 1
ATOM 771 N N . ILE A 1 97 ? 5.184 0.806 -18.780 1.00 88.69 97 ILE A N 1
ATOM 772 C CA . ILE A 1 97 ? 5.173 0.500 -17.353 1.00 88.69 97 ILE A CA 1
ATOM 773 C C . ILE A 1 97 ? 3.834 -0.034 -16.840 1.00 88.69 97 ILE A C 1
ATOM 775 O O . ILE A 1 97 ? 3.796 -0.821 -15.897 1.00 88.69 97 ILE A O 1
ATOM 779 N N . TRP A 1 98 ? 2.724 0.322 -17.490 1.00 87.44 98 TRP A N 1
ATOM 780 C CA . TRP A 1 98 ? 1.391 -0.158 -17.113 1.00 87.44 98 TRP A CA 1
ATOM 781 C C . TRP A 1 98 ? 1.264 -1.681 -17.147 1.00 87.44 98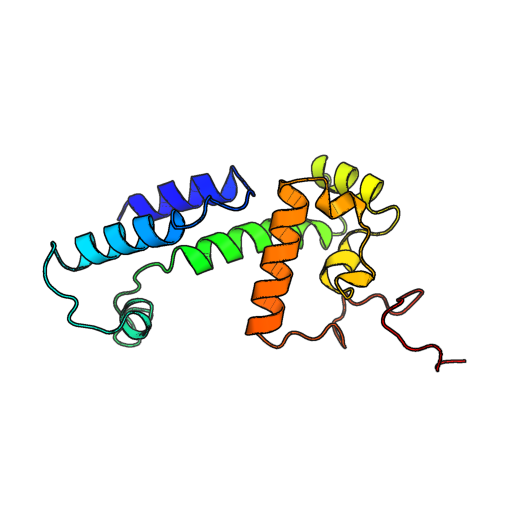 TRP A C 1
ATOM 783 O O . TRP A 1 98 ? 0.407 -2.228 -16.455 1.00 87.44 98 TRP A O 1
ATOM 793 N N . LYS A 1 99 ? 2.109 -2.367 -17.925 1.00 87.00 99 LYS A N 1
ATOM 794 C CA . LYS A 1 99 ? 2.100 -3.827 -18.031 1.00 87.00 99 LYS A CA 1
ATOM 795 C C . LYS A 1 99 ? 2.798 -4.508 -16.851 1.00 87.00 99 LYS A C 1
ATOM 797 O O . LYS A 1 99 ? 2.475 -5.648 -16.541 1.00 87.00 99 LYS A O 1
ATOM 802 N N . GLU A 1 100 ? 3.735 -3.825 -16.190 1.00 89.50 100 GLU A N 1
ATOM 803 C CA . GLU A 1 100 ? 4.631 -4.410 -15.183 1.00 89.50 100 GLU A CA 1
ATOM 804 C C . GLU A 1 100 ? 3.883 -5.087 -14.024 1.00 89.50 100 GLU A C 1
ATOM 806 O O . GLU A 1 100 ? 4.233 -6.220 -13.689 1.00 89.50 100 GLU A O 1
ATOM 811 N N . PRO A 1 101 ? 2.814 -4.505 -13.442 1.00 90.06 101 PRO A N 1
ATOM 812 C CA . PRO A 1 101 ? 2.042 -5.177 -12.395 1.00 90.06 101 PRO A CA 1
ATOM 813 C C . PRO A 1 101 ? 1.446 -6.517 -12.855 1.00 90.06 101 PRO A C 1
ATOM 815 O O . PRO A 1 101 ? 1.369 -7.467 -12.076 1.00 90.06 101 PRO A O 1
ATOM 818 N N . TRP A 1 102 ? 1.066 -6.621 -14.126 1.00 87.12 102 TRP A N 1
ATOM 819 C CA . TRP A 1 102 ? 0.389 -7.790 -14.695 1.00 87.12 102 TRP A CA 1
ATOM 820 C C . TRP A 1 102 ? 1.345 -8.897 -15.133 1.00 87.12 102 TRP A C 1
ATOM 822 O O . TRP A 1 102 ? 0.893 -10.006 -15.405 1.00 87.12 102 TRP A O 1
ATOM 832 N N . LEU A 1 103 ? 2.648 -8.619 -15.172 1.00 87.38 103 LEU A N 1
ATOM 833 C CA . LEU A 1 103 ? 3.674 -9.624 -15.423 1.00 87.38 103 LEU A CA 1
ATOM 834 C C . LEU A 1 103 ? 4.023 -10.399 -14.148 1.00 87.38 103 LEU A C 1
ATOM 836 O O . LEU A 1 103 ? 3.998 -9.854 -13.035 1.00 87.38 103 LEU A O 1
ATOM 840 N N . CYS A 1 104 ? 4.442 -11.656 -14.305 1.00 86.62 104 CYS A N 1
ATOM 841 C CA . CYS A 1 104 ? 5.092 -12.400 -13.233 1.00 86.62 104 CYS A CA 1
ATOM 842 C C . CYS A 1 104 ? 6.329 -11.645 -12.739 1.00 86.62 104 CYS A C 1
ATOM 844 O O . CYS A 1 104 ? 7.115 -11.120 -13.526 1.00 86.62 104 CYS A O 1
ATOM 846 N N . ARG A 1 105 ? 6.578 -11.696 -11.425 1.00 88.12 105 ARG A N 1
ATOM 847 C CA . ARG A 1 105 ? 7.695 -10.995 -10.768 1.00 88.12 105 ARG A CA 1
ATOM 848 C C . ARG A 1 105 ? 9.059 -11.210 -11.440 1.00 88.12 105 ARG A C 1
ATOM 850 O O . ARG A 1 105 ? 9.855 -10.285 -11.503 1.00 88.12 105 ARG A O 1
ATOM 857 N N . ARG A 1 106 ? 9.312 -12.419 -11.955 1.00 87.94 106 ARG A N 1
ATOM 858 C CA . ARG A 1 106 ? 10.555 -12.804 -12.656 1.00 87.94 106 ARG A CA 1
ATOM 859 C C . ARG A 1 106 ? 10.746 -12.148 -14.028 1.00 87.94 106 ARG A C 1
ATOM 861 O O . ARG A 1 106 ? 11.860 -12.134 -14.528 1.00 87.94 106 ARG A O 1
ATOM 868 N N . HIS A 1 107 ? 9.672 -11.662 -14.641 1.00 88.50 107 HIS A N 1
ATOM 869 C CA . HIS A 1 107 ? 9.677 -11.070 -15.977 1.00 88.50 107 HIS A CA 1
ATOM 870 C C . HIS A 1 107 ? 9.585 -9.540 -15.959 1.00 88.50 107 HIS A C 1
ATOM 872 O O . HIS A 1 107 ? 9.621 -8.917 -17.017 1.00 88.50 107 HIS A O 1
ATOM 878 N N . ARG A 1 108 ? 9.454 -8.938 -14.773 1.00 90.62 108 ARG A N 1
ATOM 879 C CA . ARG A 1 108 ? 9.446 -7.484 -14.600 1.00 90.62 108 ARG A CA 1
ATOM 880 C C . ARG A 1 108 ? 10.842 -6.901 -14.761 1.00 90.62 108 ARG A C 1
ATOM 882 O O . ARG A 1 108 ? 11.842 -7.568 -14.477 1.00 90.62 108 ARG A O 1
ATOM 889 N N . ALA A 1 109 ? 10.908 -5.632 -15.144 1.00 89.81 109 ALA A N 1
ATOM 890 C CA . ALA A 1 109 ? 12.174 -4.916 -15.226 1.00 89.81 109 ALA A CA 1
ATOM 891 C C . ALA A 1 109 ? 12.828 -4.804 -13.835 1.00 89.81 109 ALA A C 1
ATOM 893 O O . ALA A 1 109 ? 12.318 -4.134 -12.936 1.00 89.81 109 ALA A O 1
ATOM 894 N N . GLY A 1 110 ? 13.988 -5.446 -13.653 1.00 88.56 110 GLY A N 1
ATOM 895 C CA . GLY A 1 110 ? 14.686 -5.493 -12.362 1.00 88.56 110 GLY A CA 1
ATOM 896 C C . GLY A 1 110 ? 15.025 -4.112 -11.787 1.00 88.56 110 GLY A C 1
ATOM 897 O O . GLY A 1 110 ? 14.959 -3.924 -10.574 1.00 88.56 110 GLY A O 1
ATOM 898 N N . GLY A 1 111 ? 15.298 -3.126 -12.651 1.00 89.19 111 GLY A N 1
ATOM 899 C CA . GLY A 1 111 ? 15.598 -1.747 -12.249 1.00 89.19 111 GLY A CA 1
ATOM 900 C C . GLY A 1 111 ? 14.461 -1.056 -11.488 1.00 89.19 111 GLY A C 1
ATOM 901 O O . GLY A 1 111 ? 14.719 -0.187 -10.658 1.00 89.19 111 GLY A O 1
ATOM 902 N N . LEU A 1 112 ? 13.206 -1.481 -11.681 1.00 89.19 112 LEU A N 1
ATOM 903 C CA . LEU A 1 112 ? 12.059 -0.927 -10.950 1.00 89.19 112 LEU A CA 1
ATOM 904 C C . LEU A 1 112 ? 12.140 -1.202 -9.445 1.00 89.19 112 LEU A C 1
ATOM 906 O O . LEU A 1 112 ? 11.633 -0.424 -8.640 1.00 89.19 112 LEU A O 1
ATOM 910 N N . TYR A 1 113 ? 12.816 -2.280 -9.049 1.00 90.94 113 TYR A N 1
ATOM 911 C CA . TYR A 1 113 ? 13.025 -2.622 -7.644 1.00 90.94 113 TYR A CA 1
ATOM 912 C C . TYR A 1 113 ? 14.177 -1.845 -6.997 1.00 90.94 113 TYR A C 1
ATOM 914 O O . TYR A 1 113 ? 14.298 -1.862 -5.773 1.00 90.94 113 TYR A O 1
ATOM 922 N N . SER A 1 114 ? 15.002 -1.146 -7.784 1.00 89.81 114 SER A N 1
ATOM 923 C CA . SER A 1 114 ? 16.040 -0.252 -7.261 1.00 89.81 114 SER A CA 1
ATOM 924 C C . SER A 1 114 ? 15.443 1.016 -6.648 1.00 89.81 114 SER A C 1
ATOM 926 O O . SER A 1 114 ? 16.008 1.569 -5.706 1.00 89.81 114 SER A O 1
ATOM 928 N N . SER A 1 115 ? 14.283 1.462 -7.144 1.00 90.19 115 SER A N 1
ATOM 929 C CA . SER A 1 115 ? 13.515 2.539 -6.520 1.00 90.19 115 SER A CA 1
ATOM 930 C C . SER A 1 115 ? 12.777 1.998 -5.288 1.00 90.19 115 SER A C 1
ATOM 932 O O . SER A 1 115 ? 11.972 1.069 -5.413 1.00 90.19 115 SER A O 1
ATOM 934 N N . PRO A 1 116 ? 12.985 2.573 -4.088 1.00 89.00 116 PRO A N 1
ATOM 935 C CA . PRO A 1 116 ? 12.318 2.105 -2.873 1.00 89.00 116 PRO A CA 1
ATOM 936 C C . PRO A 1 116 ? 10.802 2.331 -2.924 1.00 89.00 116 PRO A C 1
ATOM 938 O O . PRO A 1 116 ? 10.044 1.596 -2.295 1.00 89.00 116 PRO A O 1
ATOM 941 N N . VAL A 1 117 ? 10.364 3.328 -3.694 1.00 89.56 117 VAL A N 1
ATOM 942 C CA . VAL A 1 117 ? 8.957 3.672 -3.909 1.00 89.56 117 VAL A CA 1
ATOM 943 C C . VAL A 1 117 ? 8.303 2.643 -4.829 1.00 89.56 117 VAL A C 1
ATOM 945 O O . VAL A 1 117 ? 7.338 1.973 -4.464 1.00 89.56 117 VAL A O 1
ATOM 948 N N . THR A 1 118 ? 8.886 2.452 -6.006 1.00 91.44 118 THR A N 1
ATOM 949 C CA . THR A 1 118 ? 8.344 1.586 -7.054 1.00 91.44 118 THR A CA 1
ATOM 950 C C . THR A 1 118 ? 8.387 0.115 -6.642 1.00 91.44 118 THR A C 1
ATOM 952 O O . THR A 1 118 ? 7.403 -0.617 -6.786 1.00 91.44 118 THR A O 1
ATOM 955 N N . GLY A 1 119 ? 9.487 -0.302 -6.010 1.00 91.94 119 GLY A N 1
ATOM 956 C CA . GLY A 1 119 ? 9.611 -1.623 -5.408 1.00 91.94 119 GLY A CA 1
ATOM 957 C C . GLY A 1 119 ? 8.556 -1.880 -4.326 1.00 91.94 119 GLY A C 1
ATOM 958 O O . GLY A 1 119 ? 7.967 -2.964 -4.302 1.00 91.94 119 GLY A O 1
ATOM 959 N N . ALA A 1 120 ? 8.263 -0.893 -3.468 1.00 91.50 120 ALA A N 1
ATOM 960 C CA . ALA A 1 120 ? 7.213 -1.002 -2.454 1.00 91.50 120 ALA A CA 1
ATOM 961 C C . ALA A 1 120 ? 5.820 -1.165 -3.081 1.00 91.50 120 ALA A C 1
ATOM 963 O O . ALA A 1 120 ? 5.076 -2.066 -2.681 1.00 91.50 120 ALA A O 1
ATOM 964 N N . MET A 1 121 ? 5.487 -0.352 -4.090 1.00 92.75 121 MET A N 1
ATOM 965 C CA . MET A 1 121 ? 4.209 -0.440 -4.809 1.00 92.75 121 MET A CA 1
ATOM 966 C C . MET A 1 121 ? 4.000 -1.820 -5.438 1.00 92.75 121 MET A C 1
ATOM 968 O O . MET A 1 121 ? 2.954 -2.437 -5.226 1.00 92.75 121 MET A O 1
ATOM 972 N N . LEU A 1 122 ? 5.006 -2.338 -6.151 1.00 93.06 122 LEU A N 1
ATOM 973 C CA . LEU A 1 122 ? 4.945 -3.655 -6.792 1.00 93.06 122 LEU A CA 1
ATOM 974 C C . LEU A 1 122 ? 4.835 -4.794 -5.772 1.00 93.06 122 LEU A C 1
ATOM 976 O O . LEU A 1 122 ? 4.058 -5.725 -5.972 1.00 93.06 122 LEU A O 1
ATOM 980 N N . CYS A 1 123 ? 5.557 -4.717 -4.650 1.00 92.50 123 CYS A N 1
ATOM 981 C CA . CYS A 1 123 ? 5.441 -5.719 -3.587 1.00 92.50 123 CYS A CA 1
ATOM 982 C C . CYS A 1 123 ? 4.048 -5.714 -2.943 1.00 92.50 123 CYS A C 1
ATOM 984 O O . CYS A 1 123 ? 3.506 -6.772 -2.616 1.00 92.50 123 CYS A O 1
ATOM 986 N N . VAL A 1 124 ? 3.453 -4.531 -2.761 1.00 94.00 124 VAL A N 1
ATOM 987 C CA . VAL A 1 124 ? 2.081 -4.413 -2.259 1.00 94.00 124 VAL A CA 1
ATOM 988 C C . VAL A 1 124 ? 1.077 -4.959 -3.266 1.00 94.00 124 VAL A C 1
ATOM 990 O O . VAL A 1 124 ? 0.164 -5.679 -2.857 1.00 94.00 124 VAL A O 1
ATOM 993 N N . TRP A 1 125 ? 1.260 -4.675 -4.555 1.00 93.19 125 TRP A N 1
ATOM 994 C CA . TRP A 1 125 ? 0.452 -5.271 -5.612 1.00 93.19 125 TRP A CA 1
ATOM 995 C C . TRP A 1 125 ? 0.509 -6.797 -5.566 1.00 93.19 125 TRP A C 1
ATOM 997 O O . TRP A 1 125 ? -0.543 -7.417 -5.462 1.00 93.19 125 TRP A O 1
ATOM 1007 N N . ASP A 1 126 ? 1.698 -7.400 -5.513 1.00 92.12 126 ASP A N 1
ATOM 1008 C CA . ASP A 1 126 ? 1.858 -8.860 -5.444 1.00 92.12 126 ASP A CA 1
ATOM 1009 C C . ASP A 1 126 ? 1.124 -9.460 -4.230 1.00 92.12 126 ASP A C 1
ATOM 1011 O O . ASP A 1 126 ? 0.413 -10.463 -4.338 1.00 92.12 126 ASP A O 1
ATOM 1015 N N . ALA A 1 127 ? 1.235 -8.810 -3.068 1.00 92.81 127 ALA A N 1
ATOM 1016 C CA . ALA A 1 127 ? 0.580 -9.248 -1.837 1.00 92.81 127 ALA A CA 1
ATOM 1017 C C . ALA A 1 127 ? -0.952 -9.090 -1.859 1.00 92.81 127 ALA A C 1
ATOM 1019 O O . ALA A 1 127 ? -1.660 -9.805 -1.139 1.00 92.81 127 ALA A O 1
ATOM 1020 N N . VAL A 1 128 ? -1.480 -8.123 -2.612 1.00 92.81 128 VAL A N 1
ATOM 1021 C CA . VAL A 1 128 ? -2.928 -7.920 -2.772 1.00 92.81 128 VAL A CA 1
ATOM 1022 C C . VAL A 1 128 ? -3.477 -8.837 -3.859 1.00 92.81 128 VAL A C 1
ATOM 1024 O O . VAL A 1 128 ? -4.460 -9.529 -3.604 1.00 92.81 128 VAL A O 1
ATOM 1027 N N . ALA A 1 129 ? -2.821 -8.902 -5.015 1.00 90.31 129 ALA A N 1
ATOM 1028 C CA . ALA A 1 129 ? -3.180 -9.773 -6.125 1.00 90.31 129 ALA A CA 1
ATOM 1029 C C . ALA A 1 129 ? -3.231 -11.238 -5.681 1.00 90.31 129 ALA A C 1
ATOM 1031 O O . ALA A 1 129 ? -4.253 -11.894 -5.871 1.00 90.31 129 ALA A O 1
ATOM 1032 N N . GLY A 1 130 ? -2.207 -11.715 -4.963 1.00 90.81 130 GLY A N 1
ATOM 1033 C CA . GLY A 1 130 ? -2.196 -13.074 -4.415 1.00 90.81 130 GLY A CA 1
ATOM 1034 C C . GLY A 1 130 ? -3.320 -13.339 -3.406 1.00 90.81 130 GLY A C 1
ATOM 1035 O O . GLY A 1 130 ? -3.912 -14.413 -3.412 1.00 90.81 130 GLY A O 1
ATOM 1036 N N . ARG A 1 131 ? -3.678 -12.353 -2.570 1.00 92.19 131 ARG A N 1
ATOM 1037 C CA . ARG A 1 131 ? -4.778 -12.489 -1.594 1.00 92.19 131 ARG A CA 1
ATOM 1038 C C . ARG A 1 131 ? -6.153 -12.525 -2.255 1.00 92.19 131 ARG A C 1
ATOM 1040 O O . ARG A 1 131 ? -7.052 -13.178 -1.739 1.00 92.19 131 ARG A O 1
ATOM 1047 N N . LEU A 1 132 ? -6.319 -11.782 -3.344 1.00 88.88 132 LEU A N 1
ATOM 1048 C CA . LEU A 1 132 ? -7.566 -11.701 -4.101 1.00 88.88 132 LEU A CA 1
ATOM 1049 C C . LEU A 1 132 ? -7.674 -12.787 -5.182 1.00 88.88 132 LEU A C 1
ATOM 1051 O O . LEU A 1 132 ? -8.709 -12.876 -5.832 1.00 88.88 132 LEU A O 1
ATOM 1055 N N . GLY A 1 133 ? -6.629 -13.597 -5.382 1.00 86.31 133 GLY A N 1
ATOM 1056 C CA . GLY A 1 133 ? -6.583 -14.578 -6.464 1.00 86.31 133 GLY A CA 1
ATOM 1057 C C . GLY A 1 133 ? -6.578 -13.933 -7.852 1.00 86.31 133 GLY A C 1
ATOM 1058 O O . GLY A 1 133 ? -7.044 -14.548 -8.805 1.00 86.31 133 GLY A O 1
ATOM 1059 N N . LEU A 1 134 ? -6.084 -12.694 -7.972 1.00 82.56 134 LEU A N 1
ATOM 1060 C CA . LEU A 1 134 ? -5.961 -12.022 -9.262 1.00 82.56 134 LEU A CA 1
ATOM 1061 C C . LEU A 1 134 ? -4.843 -12.696 -10.052 1.00 82.56 134 LEU A C 1
ATOM 1063 O O . LEU A 1 134 ? -3.666 -12.613 -9.696 1.00 82.56 134 LEU A O 1
ATOM 1067 N N . THR A 1 135 ? -5.225 -13.376 -11.122 1.00 69.88 135 THR A N 1
ATOM 1068 C CA . THR A 1 135 ? -4.305 -13.950 -12.094 1.00 69.88 135 THR A CA 1
ATOM 1069 C C . THR A 1 135 ? -3.913 -12.895 -13.123 1.00 69.88 135 THR A C 1
ATOM 1071 O O . THR A 1 135 ? -4.679 -11.988 -13.446 1.00 69.88 135 THR A O 1
ATOM 1074 N N . SER A 1 136 ? -2.723 -13.0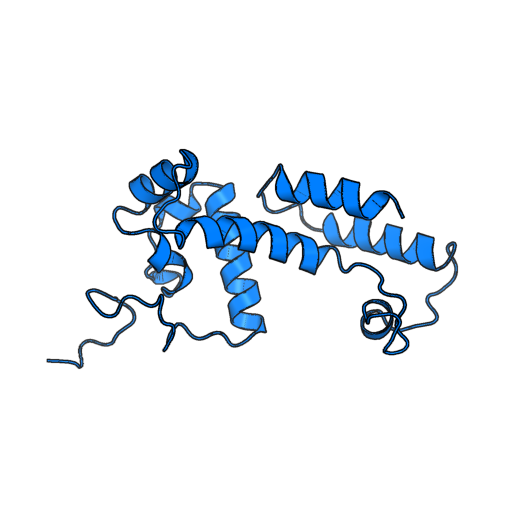43 -13.704 1.00 65.06 136 SER A N 1
ATOM 1075 C CA . SER A 1 136 ? -2.283 -12.252 -14.859 1.00 65.06 136 SER A CA 1
ATOM 1076 C C . SER A 1 136 ? -3.128 -12.510 -16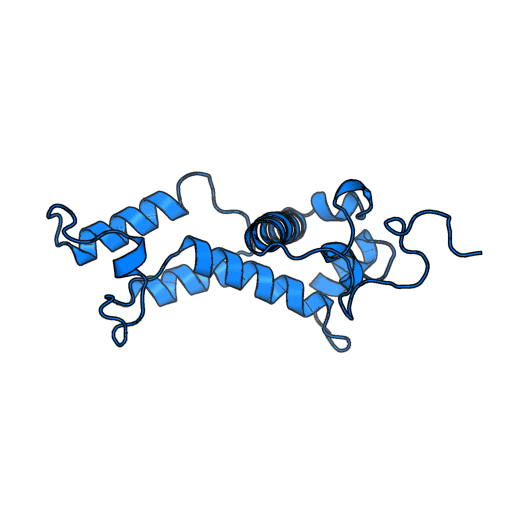.113 1.00 65.06 136 SER A C 1
ATOM 1078 O O . SER A 1 136 ? -2.928 -11.857 -17.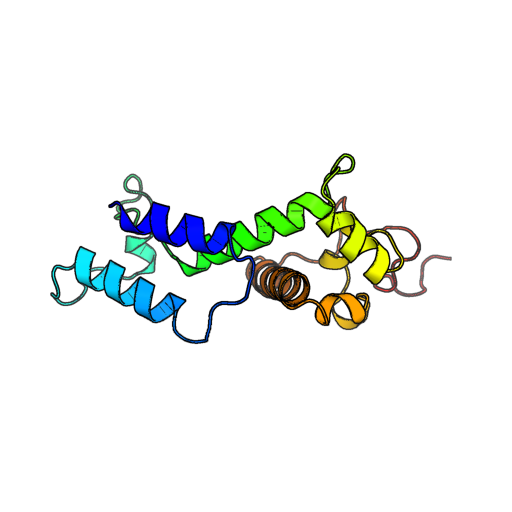131 1.00 65.06 136 SER A O 1
ATOM 1080 N N . PHE A 1 137 ? -4.094 -13.432 -16.061 1.00 66.94 137 PHE A N 1
ATOM 1081 C CA . PHE A 1 137 ? -4.902 -13.844 -17.197 1.00 66.94 137 PHE A CA 1
ATOM 1082 C C . PHE A 1 137 ? -6.373 -14.087 -16.820 1.00 66.94 137 PHE A C 1
ATOM 1084 O O . PHE A 1 137 ? -6.608 -14.774 -15.823 1.00 66.94 137 PHE A O 1
ATOM 1091 N N . PRO A 1 138 ? -7.351 -13.648 -17.636 1.00 63.97 138 PRO A N 1
ATOM 1092 C CA . PRO A 1 138 ? -7.293 -12.577 -18.633 1.00 63.97 138 PRO A CA 1
ATOM 1093 C C . PRO A 1 138 ? -7.711 -11.236 -17.999 1.00 63.97 138 PRO A C 1
ATOM 1095 O O . PRO A 1 138 ? -8.864 -11.055 -17.615 1.00 63.97 138 PRO A O 1
ATOM 1098 N N . SER A 1 139 ? -6.784 -10.279 -17.902 1.00 70.94 139 SER A N 1
ATOM 1099 C CA . SER A 1 139 ? -7.116 -8.881 -17.596 1.00 70.94 139 SER A CA 1
ATOM 1100 C C . SER A 1 139 ? -6.972 -8.037 -18.864 1.00 70.94 139 SER A C 1
ATOM 1102 O O . SER A 1 139 ? -6.107 -8.315 -19.692 1.00 70.94 139 SER A O 1
ATOM 1104 N N . LEU A 1 140 ? -7.784 -6.986 -19.021 1.00 71.44 140 LEU A N 1
ATOM 1105 C CA . LEU A 1 140 ? -7.701 -6.080 -20.180 1.00 71.44 140 LEU A CA 1
ATOM 1106 C C . LEU A 1 140 ? -6.348 -5.345 -20.261 1.00 71.44 140 LEU A C 1
ATOM 1108 O O . LEU A 1 140 ? -5.953 -4.874 -21.320 1.00 71.44 140 LEU A O 1
ATOM 1112 N N . MET A 1 141 ? -5.635 -5.265 -19.137 1.00 75.88 141 MET A N 1
ATOM 1113 C CA . MET A 1 141 ? -4.323 -4.628 -19.003 1.00 75.88 141 MET A CA 1
ATOM 1114 C C . MET A 1 141 ? -3.165 -5.630 -19.096 1.00 75.88 141 MET A C 1
ATOM 1116 O O . MET A 1 141 ? -2.006 -5.244 -18.957 1.00 75.88 141 MET A O 1
ATOM 1120 N N . THR A 1 142 ? -3.445 -6.914 -19.323 1.00 81.00 142 THR A N 1
ATOM 1121 C CA . THR A 1 142 ? -2.396 -7.891 -19.599 1.00 81.00 142 THR A CA 1
ATOM 1122 C C . THR A 1 142 ? -1.934 -7.690 -21.042 1.00 81.00 142 THR A C 1
ATOM 1124 O O . THR A 1 142 ? -2.762 -7.771 -21.953 1.00 81.00 142 THR A O 1
ATOM 1127 N N . PRO A 1 143 ? -0.637 -7.441 -21.299 1.00 78.12 143 PRO A N 1
ATOM 1128 C CA . PRO A 1 143 ? -0.155 -7.301 -22.666 1.00 78.12 143 PRO A CA 1
ATOM 1129 C C . PRO A 1 143 ? -0.389 -8.619 -23.413 1.00 78.12 143 PRO A C 1
ATOM 1131 O O . PRO A 1 143 ? 0.015 -9.675 -22.933 1.00 78.12 143 PRO A O 1
ATOM 1134 N N . ILE A 1 144 ? -1.063 -8.563 -24.565 1.00 79.94 144 ILE A N 1
ATOM 1135 C CA . ILE A 1 144 ? -1.282 -9.738 -25.425 1.00 79.94 144 ILE A CA 1
ATOM 1136 C C . ILE A 1 144 ? -0.013 -10.034 -26.235 1.00 79.94 144 ILE A C 1
ATOM 1138 O O . ILE A 1 144 ? 0.466 -11.163 -26.277 1.00 79.94 144 ILE A O 1
ATOM 1142 N N . GLY A 1 145 ? 0.564 -8.997 -26.846 1.00 76.56 145 GLY A N 1
ATOM 1143 C CA . GLY A 1 145 ? 1.812 -9.088 -27.599 1.00 76.56 145 GLY A CA 1
ATOM 1144 C C . GLY A 1 145 ? 3.048 -8.983 -26.705 1.00 76.56 145 GLY A C 1
ATOM 1145 O O . GLY A 1 145 ? 3.048 -8.241 -25.723 1.00 76.56 145 GLY A O 1
ATOM 1146 N N . ALA A 1 146 ? 4.112 -9.705 -27.074 1.00 75.81 146 ALA A N 1
ATOM 1147 C CA . ALA A 1 146 ? 5.423 -9.671 -26.412 1.00 75.81 146 ALA A CA 1
ATOM 1148 C C . ALA A 1 146 ? 5.376 -9.910 -24.887 1.00 75.81 146 ALA A C 1
ATOM 1150 O O . ALA A 1 146 ? 6.202 -9.382 -24.139 1.00 75.81 146 ALA A O 1
ATOM 1151 N N . ASN A 1 147 ? 4.404 -10.697 -24.422 1.00 82.94 147 ASN A N 1
ATOM 1152 C CA . ASN A 1 147 ? 4.282 -11.049 -23.018 1.00 82.94 147 ASN A CA 1
ATOM 1153 C C . ASN A 1 147 ? 5.068 -12.336 -22.721 1.00 82.94 147 ASN A C 1
ATOM 1155 O O . ASN A 1 147 ? 4.691 -13.399 -23.217 1.00 82.94 147 ASN A O 1
ATOM 1159 N N . PRO A 1 148 ? 6.132 -12.266 -21.904 1.00 82.62 148 PRO A N 1
ATOM 1160 C CA . PRO A 1 148 ? 6.946 -13.430 -21.556 1.00 82.62 148 PRO A CA 1
ATOM 1161 C C . PRO A 1 148 ? 6.203 -14.467 -20.699 1.00 82.62 148 PRO A C 1
ATOM 1163 O O . PRO A 1 148 ? 6.684 -15.590 -20.559 1.00 82.62 148 PRO A O 1
ATOM 1166 N N . ASP A 1 149 ? 5.047 -14.119 -20.120 1.00 81.25 149 ASP A N 1
ATOM 1167 C CA . ASP A 1 149 ? 4.203 -15.065 -19.383 1.00 81.25 149 ASP A CA 1
ATOM 1168 C C . ASP A 1 149 ? 3.382 -15.985 -20.288 1.00 81.25 149 ASP A C 1
ATOM 1170 O O . ASP A 1 149 ? 2.968 -17.057 -19.840 1.00 81.25 149 ASP A O 1
ATOM 1174 N N . PHE A 1 150 ? 3.156 -15.612 -21.551 1.00 78.62 150 PHE A N 1
ATOM 1175 C CA . PHE A 1 150 ? 2.557 -16.537 -22.503 1.00 78.62 150 PHE A CA 1
ATOM 1176 C C . PHE A 1 150 ? 3.609 -17.544 -22.960 1.00 78.62 150 PHE A C 1
ATOM 1178 O O . PHE A 1 150 ? 4.673 -17.186 -23.464 1.00 78.62 150 PHE A O 1
ATOM 1185 N N . GLY A 1 151 ? 3.314 -18.833 -22.769 1.00 65.62 151 GLY A N 1
ATOM 1186 C CA . GLY A 1 151 ? 4.134 -19.909 -23.318 1.00 65.62 151 GLY A CA 1
ATOM 1187 C C . GLY A 1 151 ? 4.269 -19.768 -24.838 1.00 65.62 151 GLY A C 1
ATOM 1188 O O . GLY A 1 151 ? 3.389 -19.215 -25.495 1.00 65.62 151 GLY A O 1
ATOM 1189 N N . ARG A 1 152 ? 5.358 -20.296 -25.411 1.00 56.94 152 ARG A N 1
ATOM 1190 C CA . ARG A 1 152 ? 5.694 -20.225 -26.852 1.00 56.94 152 ARG A CA 1
ATOM 1191 C C . ARG A 1 152 ? 4.735 -21.006 -27.786 1.00 56.94 152 ARG A C 1
ATOM 1193 O O . ARG A 1 152 ? 5.165 -21.491 -28.820 1.00 56.94 152 ARG A O 1
ATOM 1200 N N . GLY A 1 153 ? 3.464 -21.174 -27.422 1.00 55.28 153 GLY A N 1
ATOM 1201 C CA . GLY A 1 153 ? 2.507 -22.080 -28.068 1.00 55.28 153 GLY A CA 1
ATOM 1202 C C . GLY A 1 153 ? 1.444 -21.428 -28.957 1.00 55.28 153 GLY A C 1
ATOM 1203 O O . GLY A 1 153 ? 0.457 -22.088 -29.253 1.00 55.28 153 GLY A O 1
ATOM 1204 N N . TYR A 1 154 ? 1.607 -20.168 -29.365 1.00 52.91 154 TYR A N 1
ATOM 1205 C CA . TYR A 1 154 ? 0.702 -19.520 -30.323 1.00 52.91 154 TYR A CA 1
ATOM 1206 C C . TYR A 1 154 ? 1.497 -19.026 -31.536 1.00 52.91 154 TYR A C 1
ATOM 1208 O O . TYR A 1 154 ? 1.789 -17.838 -31.668 1.00 52.91 154 TYR A O 1
ATOM 1216 N N . THR A 1 155 ? 1.886 -19.973 -32.385 1.00 45.28 155 THR A N 1
ATOM 1217 C CA . THR A 1 155 ? 2.255 -19.765 -33.793 1.00 45.28 155 THR A CA 1
ATOM 1218 C C . THR A 1 155 ? 1.485 -20.766 -34.623 1.00 45.28 155 THR A C 1
ATOM 1220 O O . THR A 1 155 ? 1.526 -21.951 -34.219 1.00 45.28 155 THR A O 1
#

Organism: Pleurodeles waltl (NCBI:txid8319)

Foldseek 3Di:
DVVVVVLLVVLLVDLFDDPPCPLVVVLVVLQCVVQVVDDDPDDPVQQCDDVVSVHVVRDNSLVSSLVSLVVVLVLLVPPPNPDPVSVVLCVQQVHRSNQQLLADPVPGRPSLCVDSNSVSSSVSSVVVCVVVVPHSPPDPSHDPPPHPPDDPPDD

Radius of gyration: 18.85 Å; chains: 1; bounding box: 41×36×62 Å

Sequence (155 aa):
MTILPCVLYVFQALPLTPPPRTVATLQAAVLGFVWEGRPARLLRRVLYRPKGEGGLAVPCLLQYFQATQLRFLLEWSRLLTEKHWCFMDQAVAGSHIWKEPWLCRRHRAGGLYSSPVTGAMLCVWDAVAGRLGLTSFPSLMTPIGANPDFGRGYT